Protein AF-Q2UE53-F1 (afdb_monomer)

Foldseek 3Di:
DDDDDDDDDDDDDPPDDPVNVVVVVVVVVVVVCCVVVVDDPDPPDPDDDPQPDDPPDPRPPDDDCVGDPCNPVVVVVVVVVDQAWDFDQDDPPRDGTQTDGNVSVVVVVVVVVVVVVVCVVVVVVVVVVVVVVVVVVVVVVQCPDPVNVVVVPPDPDPDDDDDD

pLDDT: mean 71.83, std 20.01, range [38.78, 98.0]

Secondary structure (DSSP, 8-state):
-----------------HHHHHHHHHHHHHHHHHHHTT----------------TT--TTS---GGG-S-HHHHHHHHHHHHHHSEEE--SSSS-SPEEEHHHHHHHHHHHHHHHHHHHHHHHHHHHHHHHHHHHHHHHHHHHTSTTTGGGS--------PPP-

Organism: Aspergillus oryzae (strain ATCC 42149 / RIB 40) (NCBI:txid510516)

Structure (mmCIF, N/CA/C/O backbone):
data_AF-Q2UE53-F1
#
_entry.id   AF-Q2UE53-F1
#
loop_
_atom_site.group_PDB
_atom_site.id
_atom_site.type_symbol
_atom_site.label_atom_id
_atom_site.label_alt_id
_atom_site.label_comp_id
_atom_site.label_asym_id
_atom_site.label_entity_id
_atom_site.label_seq_id
_atom_site.pdbx_PDB_ins_code
_atom_site.Cartn_x
_atom_site.Cartn_y
_atom_site.Cartn_z
_atom_site.occupancy
_atom_site.B_iso_or_equiv
_atom_site.auth_seq_id
_atom_site.auth_comp_id
_atom_site.auth_asym_id
_atom_site.auth_atom_id
_atom_site.pdbx_PDB_model_num
ATOM 1 N N . MET A 1 1 ? -31.296 -22.640 87.299 1.00 42.41 1 MET A N 1
ATOM 2 C CA . MET A 1 1 ? -30.793 -23.101 85.982 1.00 42.41 1 MET A CA 1
ATOM 3 C C . MET A 1 1 ? -31.949 -23.883 85.370 1.00 42.41 1 MET A C 1
ATOM 5 O O . MET A 1 1 ? -32.407 -24.795 86.030 1.00 42.41 1 MET A O 1
ATOM 9 N N . SER A 1 2 ? -32.607 -23.501 84.279 1.00 39.12 2 SER A N 1
ATOM 10 C CA . SER A 1 2 ? -32.111 -22.879 83.052 1.00 39.12 2 SER A CA 1
ATOM 11 C C . SER A 1 2 ? -33.209 -22.045 82.374 1.00 39.12 2 SER A C 1
ATOM 13 O O . SER A 1 2 ? -34.391 -22.359 82.465 1.00 39.12 2 SER A O 1
ATOM 15 N N . LEU A 1 3 ? -32.771 -20.971 81.718 1.00 44.78 3 LEU A N 1
ATOM 16 C CA . LEU A 1 3 ? -33.549 -20.004 80.944 1.00 44.78 3 LEU A CA 1
ATOM 17 C C . LEU A 1 3 ? -34.072 -20.623 79.638 1.00 44.78 3 LEU A C 1
ATOM 19 O O . LEU A 1 3 ? -33.296 -21.249 78.918 1.00 44.78 3 LEU A O 1
ATOM 23 N N . LEU A 1 4 ? -35.326 -20.350 79.270 1.00 41.00 4 LEU A N 1
ATOM 24 C CA . LEU A 1 4 ? -35.830 -20.545 77.907 1.00 41.00 4 LEU A CA 1
ATOM 25 C C . LEU A 1 4 ? -36.403 -19.218 77.390 1.00 41.00 4 LEU A C 1
ATOM 27 O O . LEU A 1 4 ? -37.359 -18.669 77.932 1.00 41.00 4 LEU A O 1
ATOM 31 N N . ARG A 1 5 ? -35.715 -18.678 76.377 1.00 47.59 5 ARG A N 1
ATOM 32 C CA . ARG A 1 5 ? -36.006 -17.433 75.651 1.00 47.59 5 ARG A CA 1
ATOM 33 C C . ARG A 1 5 ? -37.332 -17.519 74.884 1.00 47.59 5 ARG A C 1
ATOM 35 O O . ARG A 1 5 ? -37.597 -18.565 74.296 1.00 47.59 5 ARG A O 1
ATOM 42 N N . PRO A 1 6 ? -38.061 -16.405 74.711 1.00 44.59 6 PRO A N 1
ATOM 43 C CA . PRO A 1 6 ? -38.995 -16.269 73.605 1.00 44.59 6 PRO A CA 1
ATOM 44 C C . PRO A 1 6 ? -38.245 -15.847 72.329 1.00 44.59 6 PRO A C 1
ATOM 46 O O . PRO A 1 6 ? -37.503 -14.864 72.308 1.00 44.59 6 PRO A O 1
ATOM 49 N N . THR A 1 7 ? -38.429 -16.605 71.252 1.00 43.56 7 THR A N 1
ATOM 50 C CA . THR A 1 7 ? -38.076 -16.219 69.879 1.00 43.56 7 THR A CA 1
ATOM 51 C C . THR A 1 7 ? -39.113 -15.229 69.357 1.00 43.56 7 THR A C 1
ATOM 53 O O . THR A 1 7 ? -40.278 -15.584 69.201 1.00 43.56 7 THR A O 1
ATOM 56 N N . SER A 1 8 ? -38.691 -13.993 69.089 1.00 38.78 8 SER A N 1
ATOM 57 C CA . SER A 1 8 ? -39.509 -12.992 68.402 1.00 38.78 8 SER A CA 1
ATOM 58 C C . SER A 1 8 ? -39.240 -13.079 66.898 1.00 38.78 8 SER A C 1
ATOM 60 O O . SER A 1 8 ? -38.114 -12.853 66.455 1.00 38.78 8 SER A O 1
ATOM 62 N N . THR A 1 9 ? -40.253 -13.454 66.119 1.00 45.38 9 THR A N 1
ATOM 63 C CA . THR A 1 9 ? -40.199 -13.495 64.652 1.00 45.38 9 THR A CA 1
ATOM 64 C C . THR A 1 9 ? -40.630 -12.137 64.104 1.00 45.38 9 THR A C 1
ATOM 66 O O . THR A 1 9 ? -41.817 -11.821 64.060 1.00 45.38 9 THR A O 1
ATOM 69 N N . THR A 1 10 ? -39.669 -11.311 63.692 1.00 44.41 10 THR A N 1
ATOM 70 C CA . THR A 1 10 ? -39.935 -9.989 63.110 1.00 44.41 10 THR A CA 1
ATOM 71 C C . THR A 1 10 ? -40.250 -10.129 61.621 1.00 44.41 10 THR A C 1
ATOM 73 O O . THR A 1 10 ? -39.368 -10.406 60.812 1.00 44.41 10 THR A O 1
ATOM 76 N N . THR A 1 11 ? -41.513 -9.931 61.244 1.00 43.78 11 THR A N 1
ATOM 77 C CA . THR A 1 11 ? -41.926 -9.839 59.836 1.00 43.78 11 THR A CA 1
ATOM 78 C C . THR A 1 11 ? -41.735 -8.393 59.374 1.00 43.78 11 THR A C 1
ATOM 80 O O . THR A 1 11 ? -42.456 -7.504 59.820 1.00 43.78 11 THR A O 1
ATOM 83 N N . LEU A 1 12 ? -40.747 -8.131 58.511 1.00 39.50 12 LEU A N 1
ATOM 84 C CA . LEU A 1 12 ? -40.529 -6.810 57.911 1.00 39.50 12 LEU A CA 1
ATOM 85 C C . LEU A 1 12 ? -41.425 -6.645 56.680 1.00 39.50 12 LEU A C 1
ATOM 87 O O . LEU A 1 12 ? -41.067 -7.036 55.571 1.00 39.50 12 LEU A O 1
ATOM 91 N N . THR A 1 13 ? -42.598 -6.048 56.862 1.00 43.22 13 THR A N 1
ATOM 92 C CA . THR A 1 13 ? -43.409 -5.554 55.745 1.00 43.22 13 THR A CA 1
ATOM 93 C C . THR A 1 13 ? -42.830 -4.227 55.257 1.00 43.22 13 THR A C 1
ATOM 95 O O . THR A 1 13 ? -42.968 -3.203 55.927 1.00 43.22 13 THR A O 1
ATOM 98 N N . VAL A 1 14 ? -42.176 -4.237 54.093 1.00 57.50 14 VAL A N 1
ATOM 99 C CA . VAL A 1 14 ? -41.700 -3.025 53.410 1.00 57.50 14 VAL A CA 1
ATOM 100 C C . VAL A 1 14 ? -42.918 -2.240 52.912 1.00 57.50 14 VAL A C 1
ATOM 102 O O . VAL A 1 14 ? -43.535 -2.589 51.909 1.00 57.50 14 VAL A O 1
ATOM 105 N N . GLN A 1 15 ? -43.290 -1.186 53.637 1.00 50.53 15 GLN A N 1
ATOM 106 C CA . GLN A 1 15 ? -44.319 -0.232 53.221 1.00 50.53 15 GLN A CA 1
ATOM 107 C C . GLN A 1 15 ? -43.737 0.687 52.140 1.00 50.53 15 GLN A C 1
ATOM 109 O O . GLN A 1 15 ? -43.112 1.705 52.435 1.00 50.53 15 GLN A O 1
ATOM 114 N N . ILE A 1 16 ? -43.905 0.307 50.872 1.00 56.47 16 ILE A N 1
ATOM 115 C CA . ILE A 1 16 ? -43.534 1.152 49.733 1.00 56.47 16 ILE A CA 1
ATOM 116 C C . ILE A 1 16 ? -44.581 2.263 49.625 1.00 56.47 16 ILE A C 1
ATOM 118 O O . ILE A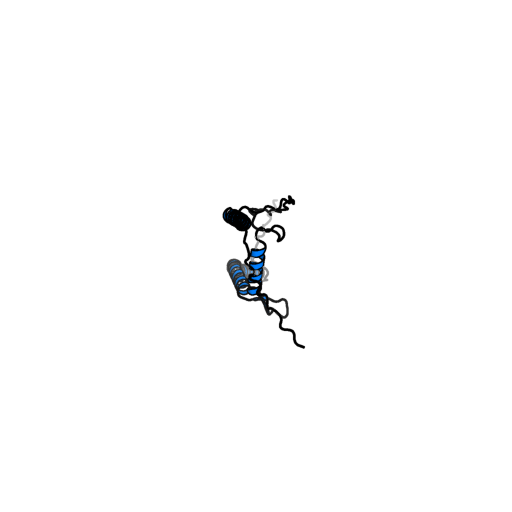 1 16 ? -45.748 2.012 49.320 1.00 56.47 16 ILE A O 1
ATOM 122 N N . SER A 1 17 ? -44.175 3.502 49.902 1.00 56.81 17 SER A N 1
ATOM 123 C CA . SER A 1 17 ? -45.069 4.652 49.809 1.00 56.81 17 SER A CA 1
ATOM 124 C C . SER A 1 17 ? -45.471 4.911 48.352 1.00 56.81 17 SER A C 1
ATOM 126 O O . SER A 1 17 ? -44.658 4.868 47.425 1.00 56.81 17 SER A O 1
ATOM 128 N N . LYS A 1 18 ? -46.749 5.237 48.140 1.00 54.25 18 LYS A N 1
ATOM 129 C CA . LYS A 1 18 ? -47.334 5.549 46.822 1.00 54.25 18 LYS A CA 1
ATOM 130 C C . LYS A 1 18 ? -46.615 6.710 46.107 1.00 54.25 18 LYS A C 1
ATOM 132 O O . LYS A 1 18 ? -46.618 6.779 44.882 1.00 54.25 18 LYS A O 1
ATOM 137 N N . THR A 1 19 ? -45.960 7.587 46.870 1.00 55.50 19 THR A N 1
ATOM 138 C CA . THR A 1 19 ? -45.167 8.724 46.377 1.00 55.50 19 THR A CA 1
ATOM 139 C C . THR A 1 19 ? -43.816 8.308 45.787 1.00 55.50 19 THR A C 1
ATOM 141 O O . THR A 1 19 ? -43.342 8.948 44.852 1.00 55.50 19 THR A O 1
ATOM 144 N N . SER A 1 20 ? -43.215 7.211 46.264 1.00 56.44 20 SER A N 1
ATOM 145 C CA . SER A 1 20 ? -41.959 6.675 45.720 1.00 56.44 20 SER A CA 1
ATOM 146 C C . SER A 1 20 ? -42.152 6.092 44.317 1.00 56.44 20 SER A C 1
ATOM 148 O O . SER A 1 20 ? -41.345 6.334 43.420 1.00 56.44 20 SER A O 1
ATOM 150 N N . LEU A 1 21 ? -43.264 5.388 44.094 1.00 56.91 21 LEU A N 1
ATOM 151 C CA . LEU A 1 21 ? -43.581 4.802 42.790 1.00 56.91 21 LEU A CA 1
ATOM 152 C C . LEU A 1 21 ? -43.866 5.876 41.733 1.00 56.91 21 LEU A C 1
ATOM 154 O O . LEU A 1 21 ? -43.410 5.744 40.600 1.00 56.91 21 LEU A O 1
ATOM 158 N N . PHE A 1 22 ? -44.548 6.961 42.110 1.00 59.59 22 PHE A N 1
ATOM 159 C CA . PHE A 1 22 ? -44.855 8.061 41.193 1.00 59.59 22 PHE A CA 1
ATOM 160 C C . PHE A 1 22 ? -43.588 8.794 40.729 1.00 59.59 22 PHE A C 1
ATOM 162 O O . PHE A 1 22 ? -43.418 9.036 39.538 1.00 59.59 22 PHE A O 1
ATOM 169 N N . ASN A 1 23 ? -42.658 9.066 41.651 1.00 61.69 23 ASN A N 1
ATOM 170 C CA . ASN A 1 23 ? -41.385 9.717 41.331 1.00 61.69 23 ASN A CA 1
ATOM 171 C C . ASN A 1 23 ? -40.491 8.844 40.441 1.00 61.69 23 ASN A C 1
ATOM 173 O O . ASN A 1 23 ? -39.886 9.346 39.495 1.00 61.69 23 ASN A O 1
ATOM 177 N N . ASN A 1 24 ? -40.449 7.533 40.696 1.00 61.78 24 ASN A N 1
ATOM 178 C CA . ASN A 1 24 ? -39.687 6.595 39.872 1.00 61.78 24 ASN A CA 1
ATOM 179 C C . ASN A 1 24 ? -40.284 6.444 38.467 1.00 61.78 24 ASN A C 1
ATOM 181 O O . ASN A 1 24 ? -39.540 6.374 37.491 1.00 61.78 24 ASN A O 1
ATOM 185 N N . MET A 1 25 ? -41.616 6.445 38.345 1.00 69.19 25 MET A N 1
ATOM 186 C CA . MET A 1 25 ? -42.273 6.383 37.041 1.00 69.19 25 MET A CA 1
ATOM 187 C C . MET A 1 25 ? -42.041 7.667 36.233 1.00 69.19 25 MET A C 1
ATOM 189 O O . MET A 1 25 ? -41.758 7.586 35.041 1.00 69.19 25 MET A O 1
ATOM 193 N N . LEU A 1 26 ? -42.080 8.836 36.886 1.00 70.50 26 LEU A N 1
ATOM 194 C CA . LEU A 1 26 ? -41.825 10.127 36.243 1.00 70.50 26 LEU A CA 1
ATOM 195 C C . LEU A 1 26 ? -40.378 10.226 35.732 1.00 70.50 26 LEU A C 1
ATOM 197 O O . LEU A 1 26 ? -40.146 10.633 34.593 1.00 70.50 26 LEU A O 1
ATOM 201 N N . LEU A 1 27 ? -39.414 9.771 36.541 1.00 68.69 27 LEU A N 1
ATOM 202 C CA . LEU A 1 27 ? -37.999 9.704 36.172 1.00 68.69 27 LEU A CA 1
ATOM 203 C C . LEU A 1 27 ? -37.772 8.773 34.970 1.00 68.69 27 LEU A C 1
ATOM 205 O O . LEU A 1 27 ? -37.054 9.130 34.037 1.00 68.69 27 LEU A O 1
ATOM 209 N N . LEU A 1 28 ? -38.419 7.604 34.966 1.00 69.38 28 LEU A N 1
ATOM 210 C CA . LEU A 1 28 ? -38.312 6.638 33.874 1.00 69.38 28 LEU A CA 1
ATOM 211 C C . LEU A 1 28 ? -38.913 7.194 32.578 1.00 69.38 28 LEU A C 1
ATOM 213 O O . LEU A 1 28 ? -38.293 7.087 31.523 1.00 69.38 28 LEU A O 1
ATOM 217 N N . THR A 1 29 ? -40.075 7.852 32.647 1.00 71.88 29 THR A N 1
ATOM 218 C CA . THR A 1 29 ? -40.673 8.498 31.470 1.00 71.88 29 THR A CA 1
ATOM 219 C C . THR A 1 29 ? -39.815 9.642 30.942 1.00 71.88 29 THR A C 1
ATOM 221 O O . THR A 1 29 ? -39.674 9.780 29.728 1.00 71.88 29 THR A O 1
ATOM 224 N N . PHE A 1 30 ? -39.176 10.419 31.821 1.00 66.94 30 PHE A N 1
ATOM 225 C CA . PHE A 1 30 ? -38.264 11.486 31.416 1.00 66.94 30 PHE A CA 1
ATOM 226 C C . PHE A 1 30 ? -37.031 10.917 30.700 1.00 66.94 30 PHE A C 1
ATOM 228 O O . PHE A 1 30 ? -36.707 11.358 29.601 1.00 66.94 30 PHE A O 1
ATOM 235 N N . LEU A 1 31 ? -36.411 9.868 31.251 1.00 67.81 31 LEU A N 1
ATOM 236 C CA . LEU A 1 31 ? -35.259 9.191 30.643 1.00 67.81 31 LEU A CA 1
ATOM 237 C C . LEU A 1 31 ? -35.593 8.562 29.281 1.00 67.81 31 LEU A C 1
ATOM 239 O O . LEU A 1 31 ? -34.825 8.721 28.334 1.00 67.81 31 LEU A O 1
ATOM 243 N N . VAL A 1 32 ? -36.753 7.907 29.153 1.00 69.44 32 VAL A N 1
ATOM 244 C CA . VAL A 1 32 ? -37.222 7.336 27.876 1.00 69.44 32 VAL A CA 1
ATOM 245 C C . VAL A 1 32 ? -37.499 8.436 26.848 1.00 69.44 32 VAL A C 1
ATOM 247 O O . VAL A 1 32 ? -37.145 8.284 25.681 1.00 69.44 32 VAL A O 1
ATOM 250 N N . THR A 1 33 ? -38.061 9.571 27.271 1.00 66.06 33 THR A N 1
ATOM 251 C CA . THR A 1 33 ? -38.331 10.708 26.377 1.00 66.06 33 THR A CA 1
ATOM 252 C C . THR A 1 33 ? -37.035 11.381 25.918 1.00 66.06 33 THR A C 1
ATOM 254 O O . THR A 1 33 ? -36.902 11.693 24.739 1.00 66.06 33 THR A O 1
ATOM 257 N N . CYS A 1 34 ? -36.041 11.541 26.799 1.00 58.62 34 CYS A N 1
ATOM 258 C CA . CYS A 1 34 ? -34.720 12.055 26.427 1.00 58.62 34 CYS A CA 1
ATOM 259 C C . CYS A 1 34 ? -33.994 11.133 25.436 1.00 58.62 34 CYS A C 1
ATOM 261 O O . CYS A 1 34 ? -33.354 11.624 24.509 1.00 58.62 34 CYS A O 1
ATOM 263 N N . TYR A 1 35 ? -34.127 9.813 25.598 1.00 62.25 35 TYR A N 1
ATOM 264 C CA . TYR A 1 35 ? -33.530 8.834 24.688 1.00 62.25 35 TYR A CA 1
ATOM 265 C C . TYR A 1 35 ? -34.236 8.809 23.321 1.00 62.25 35 TYR A C 1
ATOM 267 O O . TYR A 1 35 ? -33.576 8.780 22.286 1.00 62.25 35 TYR A O 1
ATOM 275 N N . ALA A 1 36 ? -35.572 8.888 23.299 1.00 57.91 36 ALA A N 1
ATOM 276 C CA . ALA A 1 36 ? -36.366 8.882 22.067 1.00 57.91 36 ALA A CA 1
ATOM 277 C C . ALA A 1 36 ? -36.288 10.201 21.279 1.00 57.91 36 ALA A C 1
ATOM 279 O O . ALA A 1 36 ? -36.364 10.187 20.053 1.00 57.91 36 ALA A O 1
ATOM 280 N N . ALA A 1 37 ? -36.118 11.338 21.961 1.00 58.09 37 ALA A N 1
ATOM 281 C CA . ALA A 1 37 ? -36.002 12.648 21.320 1.00 58.09 37 ALA A CA 1
ATOM 282 C C . ALA A 1 37 ? -34.597 12.934 20.760 1.00 58.09 37 ALA A C 1
ATOM 284 O O . ALA A 1 37 ? -34.407 13.969 20.124 1.00 58.09 37 ALA A O 1
ATOM 285 N N . GLY A 1 38 ? -33.612 12.059 21.010 1.00 53.66 38 GLY A N 1
ATOM 286 C CA . GLY A 1 38 ? -32.246 12.209 20.502 1.00 53.66 38 GLY A CA 1
ATOM 287 C C . GLY A 1 38 ? -31.588 13.538 20.880 1.00 53.66 38 GLY A C 1
ATOM 288 O O . GLY A 1 38 ? -30.684 13.975 20.178 1.00 53.66 38 GLY A O 1
ATOM 289 N N . LEU A 1 39 ? -32.056 14.206 21.943 1.00 49.78 39 LEU A N 1
ATOM 290 C CA . LEU A 1 39 ? -31.555 15.518 22.337 1.00 49.78 39 LEU A CA 1
ATOM 291 C C . LEU A 1 39 ? -30.169 15.336 22.961 1.00 49.78 39 LEU A C 1
ATOM 293 O O . LEU A 1 39 ? -30.069 14.787 24.064 1.00 49.78 39 LEU A O 1
ATOM 297 N N . PRO A 1 40 ? -29.090 15.773 22.290 1.00 50.31 40 PRO A N 1
ATOM 298 C CA . PRO A 1 40 ? -27.769 15.678 22.871 1.00 50.31 40 PRO A CA 1
ATOM 299 C C . PRO A 1 40 ? -27.717 16.624 24.071 1.00 50.31 40 PRO A C 1
ATOM 301 O O . PRO A 1 40 ? -28.023 17.815 23.974 1.00 50.31 40 PRO A O 1
ATOM 304 N N . VAL A 1 41 ? -27.323 16.089 25.225 1.00 50.78 41 VAL A N 1
ATOM 305 C CA . VAL A 1 41 ? -26.865 16.906 26.347 1.00 50.78 41 VAL A CA 1
ATOM 306 C C . VAL A 1 41 ? -25.611 17.618 25.851 1.00 50.78 41 VAL A C 1
ATOM 308 O O . VAL A 1 41 ? -24.539 17.027 25.803 1.00 50.78 41 VAL A O 1
ATOM 311 N N . PHE A 1 42 ? -25.760 18.859 25.392 1.00 47.69 42 PHE A N 1
ATOM 312 C CA . PHE A 1 42 ? -24.642 19.694 24.975 1.00 47.69 42 PHE A CA 1
ATOM 313 C C . PHE A 1 42 ? -23.857 20.118 26.224 1.00 47.69 42 PHE A C 1
ATOM 315 O O . PHE A 1 42 ? -24.382 20.903 27.020 1.00 47.69 42 PHE A O 1
ATOM 322 N N . PRO A 1 43 ? -22.602 19.681 26.429 1.00 54.28 43 PRO A N 1
ATOM 323 C CA . PRO A 1 43 ? -21.724 20.428 27.306 1.00 54.28 43 PRO A CA 1
ATOM 324 C C . PRO A 1 43 ? -21.432 21.763 26.609 1.00 54.28 43 PRO A C 1
ATOM 326 O O . PRO A 1 43 ? -20.764 21.815 25.578 1.00 54.28 43 PRO A O 1
ATOM 329 N N . ASN A 1 44 ? -21.970 22.851 27.163 1.00 49.94 44 ASN A N 1
ATOM 330 C CA . ASN A 1 44 ? -21.602 24.220 26.808 1.00 49.94 44 ASN A CA 1
ATOM 331 C C . ASN A 1 44 ? -20.126 24.450 27.165 1.00 49.94 44 ASN A C 1
ATOM 333 O O . ASN A 1 44 ? -19.797 24.974 28.225 1.00 49.94 44 ASN A O 1
ATOM 337 N N . GLN A 1 45 ? -19.223 24.053 26.279 1.00 48.19 45 GLN A N 1
ATOM 338 C CA . GLN A 1 45 ? -17.862 24.562 26.247 1.00 48.19 45 GLN A CA 1
ATOM 339 C C . GLN A 1 45 ? -17.601 25.061 24.833 1.00 48.19 45 GLN A C 1
ATOM 341 O O . GLN A 1 45 ? -17.299 24.300 23.917 1.00 48.19 45 GLN A O 1
ATOM 346 N N . ALA A 1 46 ? -17.766 26.371 24.660 1.00 50.12 46 ALA A N 1
ATOM 347 C CA . ALA A 1 46 ? -17.299 27.088 23.488 1.00 50.12 46 ALA A CA 1
ATOM 348 C C . ALA A 1 46 ? -15.764 27.036 23.469 1.00 50.12 46 ALA A C 1
ATOM 350 O O . ALA A 1 46 ? -15.089 27.918 23.993 1.00 50.12 46 ALA A O 1
ATOM 351 N N . VAL A 1 47 ? -15.211 25.968 22.899 1.00 48.50 47 VAL A N 1
ATOM 352 C CA . VAL A 1 47 ? -13.790 25.863 22.574 1.00 48.50 47 VAL A CA 1
ATOM 353 C C . VAL A 1 47 ? -13.676 26.013 21.064 1.00 48.50 47 VAL A C 1
ATOM 355 O O . VAL A 1 47 ? -14.251 25.237 20.303 1.00 48.50 47 VAL A O 1
ATOM 358 N N . LEU A 1 48 ? -12.985 27.076 20.653 1.00 47.81 48 LEU A N 1
ATOM 359 C CA . LEU A 1 48 ? -12.638 27.422 19.274 1.00 47.81 48 LEU A CA 1
ATOM 360 C C . LEU A 1 48 ? -12.339 26.167 18.439 1.00 47.81 48 LEU A C 1
ATOM 362 O O . LEU A 1 48 ? -11.383 25.458 18.732 1.00 47.81 48 LEU A O 1
ATOM 366 N N . ARG A 1 49 ? -13.143 25.911 17.397 1.00 45.34 49 ARG A N 1
ATOM 367 C CA . ARG A 1 49 ? -12.901 24.856 16.399 1.00 45.34 49 ARG A CA 1
ATOM 368 C C . ARG A 1 49 ? -11.671 25.226 15.560 1.00 45.34 49 ARG A C 1
ATOM 370 O O . ARG A 1 49 ? -11.789 26.126 14.727 1.00 45.34 49 ARG A O 1
ATOM 377 N N . PRO A 1 50 ? -10.531 24.523 15.654 1.00 49.84 50 PRO A N 1
ATOM 378 C CA . PRO A 1 50 ? -9.488 24.635 14.654 1.00 49.84 50 PRO A CA 1
ATOM 379 C C . PRO A 1 50 ? -9.808 23.598 13.571 1.00 49.84 50 PRO A C 1
ATOM 381 O O . PRO A 1 50 ? -9.250 22.504 13.560 1.00 49.84 50 PRO A O 1
ATOM 384 N N . SER A 1 51 ? -10.764 23.891 12.682 1.00 55.06 51 SER A N 1
ATOM 385 C CA . SER A 1 51 ? -10.905 23.104 11.452 1.00 55.06 51 SER A CA 1
ATOM 386 C C . SER A 1 51 ? -9.969 23.700 10.406 1.00 55.06 51 SER A C 1
ATOM 388 O O . SER A 1 51 ? -10.323 24.661 9.723 1.00 55.06 51 SER A O 1
ATOM 390 N N . LEU A 1 52 ? -8.754 23.165 10.300 1.00 48.28 52 LEU A N 1
ATOM 391 C CA . LEU A 1 52 ? -7.870 23.491 9.187 1.00 48.28 52 LEU A CA 1
ATOM 392 C C . LEU A 1 52 ? -8.364 22.703 7.964 1.00 48.28 52 LEU A C 1
ATOM 394 O O . LEU A 1 52 ? -7.975 21.558 7.751 1.00 48.28 52 LEU A O 1
ATOM 398 N N . ALA A 1 53 ? -9.300 23.279 7.209 1.00 50.25 53 ALA A N 1
ATOM 399 C CA . ALA A 1 53 ? -9.742 22.691 5.952 1.00 50.25 53 ALA A CA 1
ATOM 400 C C . ALA A 1 53 ? -8.597 22.802 4.933 1.00 50.25 53 ALA A C 1
ATOM 402 O O . ALA A 1 53 ? -8.192 23.905 4.563 1.00 50.25 53 ALA A O 1
ATOM 403 N N . LEU A 1 54 ? -8.051 21.663 4.502 1.00 52.19 54 LEU A N 1
ATOM 404 C CA . LEU A 1 54 ? -7.153 21.609 3.349 1.00 52.19 54 LEU A CA 1
ATOM 405 C C . LEU A 1 54 ? -7.957 21.906 2.065 1.00 52.19 54 LEU A C 1
ATOM 407 O O . LEU A 1 54 ? -9.145 21.567 2.004 1.00 52.19 54 LEU A O 1
ATOM 411 N N . PRO A 1 55 ? -7.356 22.528 1.031 1.00 42.91 55 PRO A N 1
ATOM 412 C CA . PRO A 1 55 ? -8.085 22.896 -0.180 1.00 42.91 55 PRO A CA 1
ATOM 413 C C . PRO A 1 55 ? -8.638 21.644 -0.877 1.00 42.91 55 PRO A C 1
ATOM 415 O O . PRO A 1 55 ? -7.872 20.776 -1.289 1.00 42.91 55 PRO A O 1
ATOM 418 N N . GLY A 1 56 ? -9.966 21.558 -1.004 1.00 55.28 56 GLY A N 1
ATOM 419 C CA . GLY A 1 56 ? -10.671 20.455 -1.673 1.00 55.28 56 GLY A CA 1
ATOM 420 C C . GLY A 1 56 ? -11.398 19.474 -0.747 1.00 55.28 56 GLY A C 1
ATOM 421 O O . GLY A 1 56 ? -12.043 18.553 -1.247 1.00 55.28 56 GLY A O 1
ATOM 422 N N . ASP A 1 57 ? -11.333 19.657 0.573 1.00 52.72 57 ASP A N 1
ATOM 423 C CA . ASP A 1 57 ? -12.056 18.812 1.524 1.00 52.72 57 ASP A CA 1
ATOM 424 C C . ASP A 1 57 ? -13.345 19.501 1.989 1.00 52.72 57 ASP A C 1
ATOM 426 O O . ASP A 1 57 ? -13.315 20.549 2.639 1.00 52.72 57 ASP A O 1
ATOM 430 N N . ASN A 1 58 ? -14.497 18.913 1.657 1.00 54.75 58 ASN A N 1
ATOM 431 C CA . ASN A 1 58 ? -15.7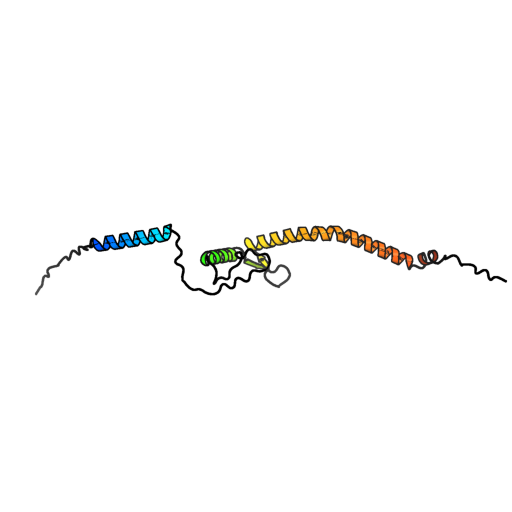53 19.251 2.320 1.00 54.75 58 ASN A CA 1
ATOM 432 C C . ASN A 1 58 ? -15.521 18.980 3.812 1.00 54.75 58 ASN A C 1
ATOM 434 O O . ASN A 1 58 ? -15.287 17.836 4.189 1.00 54.75 58 ASN A O 1
ATOM 438 N N . SER A 1 59 ? -15.526 20.037 4.622 1.00 56.00 59 SER A N 1
ATOM 439 C CA . SER A 1 59 ? -14.857 20.226 5.925 1.00 56.00 59 SER A CA 1
ATOM 440 C C . SER A 1 59 ? -15.247 19.296 7.096 1.00 56.00 59 SER A C 1
ATOM 442 O O . SER A 1 59 ? -15.129 19.664 8.268 1.00 56.00 59 SER A O 1
ATOM 444 N N . HIS A 1 60 ? -15.706 18.078 6.815 1.00 56.66 60 HIS A N 1
ATOM 445 C CA . HIS A 1 60 ? -16.156 17.071 7.774 1.00 56.66 60 HIS A CA 1
ATOM 446 C C . HIS A 1 60 ? -15.421 15.726 7.662 1.00 56.66 60 HIS A C 1
ATOM 448 O O . HIS A 1 60 ? -15.755 14.811 8.407 1.00 56.66 60 HIS A O 1
ATOM 454 N N . ARG A 1 61 ? -14.439 15.563 6.762 1.00 69.31 61 ARG A N 1
ATOM 455 C CA . ARG A 1 61 ? -13.831 14.243 6.515 1.00 69.31 61 ARG A CA 1
ATOM 456 C C . ARG A 1 61 ? -12.835 13.795 7.589 1.00 69.31 61 ARG A C 1
ATOM 458 O O . ARG A 1 61 ? -12.719 12.598 7.831 1.00 69.31 61 ARG A O 1
ATOM 465 N N . TYR A 1 62 ? -12.144 14.722 8.251 1.00 78.94 62 TYR A N 1
ATOM 466 C CA . TYR A 1 62 ? -11.127 14.387 9.251 1.00 78.94 62 TYR A CA 1
ATOM 467 C C . TYR A 1 62 ? -11.283 15.225 10.519 1.00 78.94 62 TYR A C 1
ATOM 469 O O . TYR A 1 62 ? -11.403 16.448 10.473 1.00 78.94 62 TYR A O 1
ATOM 477 N N . SER A 1 63 ? -11.249 14.557 11.671 1.00 84.56 63 SER A N 1
ATOM 478 C CA . SER A 1 63 ? 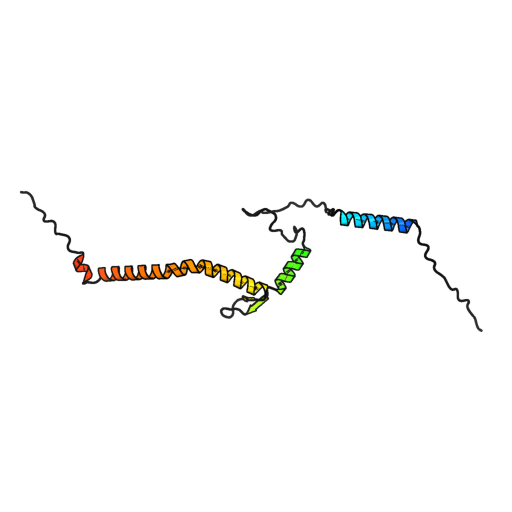-11.306 15.176 12.996 1.00 84.56 63 SER A CA 1
ATOM 479 C C . SER A 1 63 ? -10.229 14.575 13.892 1.00 84.56 63 SER A C 1
ATOM 481 O O . SER A 1 63 ? -9.949 13.377 13.826 1.00 84.56 63 SER A O 1
ATOM 483 N N . LEU A 1 64 ? -9.624 15.387 14.758 1.00 87.81 64 LEU A N 1
ATOM 484 C CA . LEU A 1 64 ? -8.757 14.852 15.809 1.00 87.81 64 LEU A CA 1
ATOM 485 C C . LEU A 1 64 ? -9.594 14.065 16.833 1.00 87.81 64 LEU A C 1
ATOM 487 O O . LEU A 1 64 ? -10.774 14.373 17.001 1.00 87.81 64 LEU A O 1
ATOM 491 N N . PRO A 1 65 ? -9.003 13.106 17.572 1.00 90.94 65 PRO A N 1
ATOM 492 C CA . PRO A 1 65 ? -9.698 12.367 18.633 1.00 90.94 65 PRO A CA 1
ATOM 493 C C . PRO A 1 65 ? -10.428 13.247 19.649 1.00 90.94 65 PRO A C 1
ATOM 495 O O . PRO A 1 65 ? -11.522 12.900 20.070 1.00 90.94 65 PRO A O 1
ATOM 498 N N . MET A 1 66 ? -9.869 14.410 19.994 1.00 89.12 66 MET A N 1
ATOM 499 C CA . MET A 1 66 ? -10.497 15.341 20.942 1.00 89.12 66 MET A CA 1
ATOM 500 C C . MET A 1 66 ? -11.729 16.076 20.388 1.00 89.12 66 MET A C 1
ATOM 502 O O . MET A 1 66 ? -12.500 16.630 21.161 1.00 89.12 66 MET A O 1
ATOM 506 N N . PHE A 1 67 ? -11.895 16.113 19.063 1.00 85.88 67 PHE A N 1
ATOM 507 C CA . PHE A 1 67 ? -12.987 16.811 18.373 1.00 85.88 67 PHE A CA 1
ATOM 508 C C . PHE A 1 67 ? -13.938 15.838 17.669 1.00 85.88 67 PHE A C 1
ATOM 510 O O . PHE A 1 67 ? -14.730 16.246 16.818 1.00 85.88 67 PHE A O 1
ATOM 517 N N . ASP A 1 68 ? -13.815 14.549 17.975 1.00 85.44 68 ASP A N 1
ATOM 518 C CA . ASP A 1 68 ? -14.645 13.508 17.399 1.00 85.44 68 ASP A CA 1
ATOM 519 C C . ASP A 1 68 ? -16.010 13.460 18.080 1.00 85.44 68 ASP A C 1
ATOM 521 O O . ASP A 1 68 ? -16.101 13.491 19.307 1.00 85.44 68 ASP A O 1
ATOM 525 N N . LEU A 1 69 ? -17.065 13.354 17.278 1.00 88.19 69 LEU A N 1
ATOM 526 C CA . LEU A 1 69 ? -18.423 13.166 17.780 1.00 88.19 69 LEU A CA 1
ATOM 527 C C . LEU A 1 69 ? -18.676 11.698 18.159 1.00 88.19 69 LEU A C 1
ATOM 529 O O . LEU A 1 69 ? -19.553 11.433 18.978 1.00 88.19 69 LEU A O 1
ATOM 533 N N . GLN A 1 70 ? -17.901 10.756 17.602 1.00 89.25 70 GLN A N 1
ATOM 534 C CA . GLN A 1 70 ? -18.063 9.309 17.791 1.00 89.25 70 GLN A CA 1
ATOM 535 C C . GLN A 1 70 ? -16.738 8.624 18.196 1.00 89.25 70 GLN A C 1
ATOM 537 O O . GLN A 1 70 ? -16.257 7.710 17.522 1.00 89.25 70 GLN A O 1
ATOM 542 N N . PRO A 1 71 ? -16.130 9.011 19.336 1.00 90.50 71 PRO A N 1
ATOM 543 C CA . PRO A 1 71 ? -14.805 8.524 19.728 1.00 90.50 71 PRO A CA 1
ATOM 544 C C . PRO A 1 71 ? -14.751 7.007 19.968 1.00 90.50 71 PRO A C 1
ATOM 546 O O . PRO A 1 71 ? -13.711 6.386 19.748 1.00 90.50 71 PRO A O 1
ATOM 549 N N . TRP A 1 72 ? -15.853 6.398 20.414 1.00 93.25 72 TRP A N 1
ATOM 550 C CA . TRP A 1 72 ? -15.915 4.956 20.673 1.00 93.25 72 TRP A CA 1
ATOM 551 C C . TRP A 1 72 ? -15.925 4.129 19.386 1.00 93.25 72 TRP A C 1
ATOM 553 O O . TRP A 1 72 ? -15.198 3.142 19.302 1.00 93.25 72 TRP A O 1
ATOM 563 N N . GLU A 1 73 ? -16.653 4.577 18.363 1.00 92.81 73 GLU A N 1
ATOM 564 C CA . GLU A 1 73 ? -16.685 3.919 17.052 1.00 92.81 73 GLU A CA 1
ATOM 565 C C . GLU A 1 73 ? -15.302 3.957 16.397 1.00 92.81 73 GLU A C 1
ATOM 567 O O . GLU A 1 73 ? -14.783 2.923 15.978 1.00 92.81 73 GLU A O 1
ATOM 572 N N . ARG A 1 74 ? -14.626 5.115 16.446 1.00 93.38 74 ARG A N 1
ATOM 573 C CA . ARG A 1 74 ? -13.231 5.248 16.003 1.00 93.38 74 ARG A CA 1
ATOM 574 C C . ARG A 1 74 ? -12.304 4.243 16.693 1.00 93.38 74 ARG A C 1
ATOM 576 O O . ARG A 1 74 ? -11.438 3.652 16.047 1.00 93.38 74 ARG A O 1
ATOM 583 N N . VAL A 1 75 ? -12.432 4.056 18.008 1.00 96.19 75 VAL A N 1
ATOM 584 C CA . VAL A 1 75 ? -11.597 3.095 18.755 1.00 96.19 75 VAL A CA 1
ATOM 585 C C . VAL A 1 75 ? -11.866 1.660 18.303 1.00 96.19 75 VAL A C 1
ATOM 587 O O . VAL A 1 75 ? -10.916 0.881 18.167 1.00 96.19 75 VAL A O 1
ATOM 590 N N . ASP A 1 76 ? -13.124 1.306 18.056 1.00 97.62 76 ASP A N 1
ATOM 591 C CA . ASP A 1 76 ? -13.499 -0.027 17.590 1.00 97.62 76 ASP A CA 1
ATOM 592 C C . ASP A 1 76 ? -12.984 -0.304 16.172 1.00 97.62 76 ASP A C 1
ATOM 594 O O . ASP A 1 76 ? -12.415 -1.373 15.927 1.00 97.62 76 ASP A O 1
ATOM 598 N N . GLU A 1 77 ? -13.055 0.681 15.277 1.00 95.06 77 GLU A N 1
ATOM 599 C CA . GLU A 1 77 ? -12.460 0.608 13.939 1.00 95.06 77 GLU A CA 1
ATOM 600 C C . GLU A 1 77 ? -10.939 0.442 13.997 1.00 95.06 77 GLU A C 1
ATOM 602 O O . GLU A 1 77 ? -10.382 -0.439 13.339 1.00 95.06 77 GLU A O 1
ATOM 607 N N . ILE A 1 78 ? -10.247 1.221 14.838 1.00 96.88 78 ILE A N 1
ATOM 608 C CA . ILE A 1 78 ? -8.798 1.078 15.047 1.00 96.88 78 ILE A CA 1
ATOM 609 C C . ILE A 1 78 ? -8.471 -0.320 15.583 1.00 96.88 78 ILE A C 1
ATOM 611 O O . ILE A 1 78 ? -7.485 -0.937 15.167 1.00 96.88 78 ILE A O 1
ATOM 615 N N . ARG A 1 79 ? -9.282 -0.848 16.508 1.00 98.00 79 ARG A N 1
ATOM 616 C CA . ARG A 1 79 ? -9.088 -2.195 17.055 1.00 98.00 79 ARG A CA 1
ATOM 617 C C . ARG A 1 79 ? -9.267 -3.259 15.974 1.00 98.00 79 ARG A C 1
ATOM 619 O O . ARG A 1 79 ? -8.488 -4.212 15.946 1.00 98.00 79 ARG A O 1
ATOM 626 N N . LEU A 1 80 ? -10.252 -3.108 15.093 1.00 97.38 80 LEU A N 1
ATOM 627 C CA . LEU A 1 80 ? -10.457 -4.003 13.957 1.00 97.38 80 LEU A CA 1
ATOM 628 C C . LEU A 1 80 ? -9.289 -3.917 12.964 1.00 97.38 80 LEU A C 1
ATOM 630 O O . LEU A 1 80 ? -8.736 -4.948 12.583 1.00 97.38 80 LEU A O 1
ATOM 634 N N . ALA A 1 81 ? -8.848 -2.705 12.620 1.00 96.25 81 ALA A N 1
ATOM 635 C CA . ALA A 1 81 ? -7.718 -2.477 11.724 1.00 96.25 81 ALA A CA 1
ATOM 636 C C . ALA A 1 81 ? -6.428 -3.118 12.255 1.00 96.25 81 ALA A C 1
ATOM 638 O O . ALA A 1 81 ? -5.734 -3.795 11.506 1.00 96.25 81 ALA A O 1
ATOM 639 N N . ARG A 1 82 ? -6.145 -3.007 13.560 1.00 97.88 82 ARG A N 1
ATOM 640 C CA . ARG A 1 82 ? -4.985 -3.661 14.200 1.00 97.88 82 ARG A CA 1
ATOM 641 C C . ARG A 1 82 ? -5.028 -5.189 14.150 1.00 97.88 82 ARG A C 1
ATOM 643 O O . ARG A 1 82 ? -3.978 -5.817 14.169 1.00 97.88 82 ARG A O 1
ATOM 650 N N . LYS A 1 83 ? -6.219 -5.794 14.113 1.00 97.50 83 LYS A N 1
ATOM 651 C CA . LYS A 1 83 ? -6.3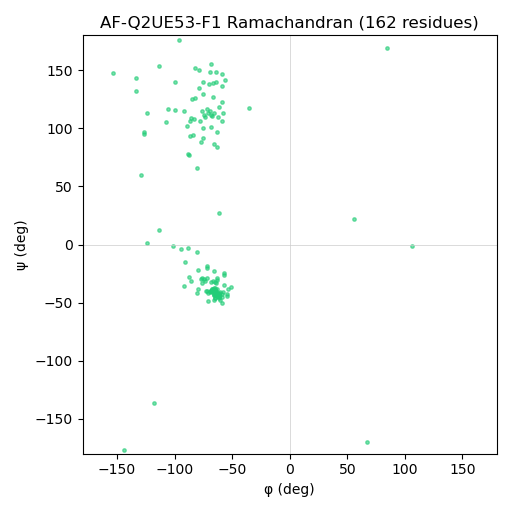65 -7.248 13.927 1.00 97.50 83 LYS A CA 1
ATOM 652 C C . LYS A 1 83 ? -6.128 -7.661 12.473 1.00 97.50 83 LYS A C 1
ATOM 654 O O . LYS A 1 83 ? -5.654 -8.764 12.231 1.00 97.50 83 LYS A O 1
ATOM 659 N N . GLY A 1 84 ? -6.486 -6.799 11.521 1.00 96.31 84 GLY A N 1
ATOM 660 C CA . GLY A 1 84 ? -6.353 -7.069 10.089 1.00 96.31 84 GLY A CA 1
ATOM 661 C C . GLY A 1 84 ? -4.998 -6.685 9.488 1.00 96.31 84 GLY A C 1
ATOM 662 O O . GLY A 1 84 ? -4.601 -7.286 8.495 1.00 96.31 84 GLY A O 1
ATOM 663 N N . TYR A 1 85 ? -4.311 -5.688 10.048 1.00 97.50 85 TYR A N 1
ATOM 664 C CA . TYR A 1 85 ? -3.027 -5.174 9.574 1.00 97.50 85 TYR A CA 1
ATOM 665 C C . TYR A 1 85 ? -1.919 -5.602 10.530 1.00 97.50 85 TYR A C 1
ATOM 667 O O . TYR A 1 85 ? -1.786 -5.076 11.637 1.00 97.50 85 TYR A O 1
ATOM 675 N N . LEU A 1 86 ? -1.129 -6.573 10.091 1.00 98.00 86 LEU A N 1
ATOM 676 C CA . LEU A 1 86 ? -0.088 -7.213 10.878 1.00 98.00 86 LEU A CA 1
ATOM 677 C C . LEU A 1 86 ? 1.295 -6.888 10.310 1.00 98.00 86 LEU A C 1
ATOM 679 O O . LEU A 1 86 ? 1.460 -6.630 9.117 1.00 98.00 86 LEU A O 1
ATOM 683 N N . TYR A 1 87 ? 2.301 -6.932 11.178 1.00 97.56 87 TYR A N 1
ATOM 684 C CA . TYR A 1 87 ? 3.703 -6.795 10.793 1.00 97.56 87 TYR A CA 1
ATOM 685 C C . TYR A 1 87 ? 4.254 -8.167 10.391 1.00 97.56 87 TYR A C 1
ATOM 687 O O . TYR A 1 87 ? 4.453 -9.032 11.243 1.00 97.56 87 TYR A O 1
ATOM 695 N N . GLY A 1 88 ? 4.457 -8.376 9.092 1.00 95.75 88 GLY A N 1
ATOM 696 C CA . GLY A 1 88 ? 5.006 -9.599 8.512 1.00 95.75 88 GLY A CA 1
ATOM 697 C C . GLY A 1 88 ? 6.508 -9.516 8.261 1.00 95.75 88 GLY A C 1
ATOM 698 O O . GLY A 1 88 ? 7.138 -8.477 8.459 1.00 95.75 88 GLY A O 1
ATOM 699 N N . SER A 1 89 ? 7.097 -10.620 7.805 1.00 96.25 89 SER A N 1
ATOM 700 C CA . SER A 1 89 ? 8.531 -10.700 7.507 1.00 96.25 89 SER A CA 1
ATOM 701 C C . SER A 1 89 ? 8.973 -9.680 6.444 1.00 96.25 89 SER A C 1
ATOM 703 O O . SER A 1 89 ? 8.203 -9.368 5.533 1.00 96.25 89 SER A O 1
ATOM 705 N N . PRO A 1 90 ? 10.209 -9.157 6.527 1.00 96.25 90 PRO A N 1
ATOM 706 C CA . PRO A 1 90 ? 10.750 -8.266 5.505 1.00 96.25 90 PRO A CA 1
ATOM 707 C C . PRO A 1 90 ? 10.889 -8.999 4.159 1.00 96.25 90 PRO A C 1
ATOM 709 O O . PRO A 1 90 ? 11.301 -10.158 4.119 1.00 96.25 90 PRO A O 1
ATOM 712 N N . LEU A 1 91 ? 10.555 -8.326 3.050 1.00 93.00 91 LEU A N 1
ATOM 713 C CA . LEU A 1 91 ? 10.596 -8.932 1.707 1.00 93.00 91 LEU A CA 1
ATOM 714 C C . LEU A 1 91 ? 11.971 -8.863 1.034 1.00 93.00 91 LEU A C 1
ATOM 716 O O . LEU A 1 91 ? 12.304 -9.725 0.226 1.00 93.00 91 LEU A O 1
ATOM 720 N N . LEU A 1 92 ? 12.751 -7.820 1.319 1.00 93.31 92 LEU A N 1
ATOM 721 C CA . LEU A 1 92 ? 14.021 -7.543 0.647 1.00 93.31 92 LEU A CA 1
ATOM 722 C C . LEU A 1 92 ? 15.120 -7.370 1.696 1.00 93.31 92 LEU A C 1
ATOM 724 O O . LEU A 1 92 ? 15.310 -6.287 2.255 1.00 93.31 92 LEU A O 1
ATOM 728 N N . GLY A 1 93 ? 15.829 -8.466 1.966 1.00 92.25 93 GLY A N 1
ATOM 729 C CA . GLY A 1 93 ? 16.858 -8.527 3.003 1.00 92.25 93 GLY A CA 1
ATOM 730 C C . GLY A 1 93 ? 16.297 -8.390 4.424 1.00 92.25 93 GLY A C 1
ATOM 731 O O . GLY A 1 93 ? 15.089 -8.437 4.643 1.00 92.25 93 GLY A O 1
ATOM 732 N N . ASN A 1 94 ? 17.185 -8.221 5.406 1.00 93.00 94 ASN A N 1
ATOM 733 C CA . ASN A 1 94 ? 16.802 -8.019 6.806 1.00 93.00 94 ASN A CA 1
ATOM 734 C C . ASN A 1 94 ? 16.577 -6.526 7.090 1.00 93.00 94 ASN A C 1
ATOM 736 O O . ASN A 1 94 ? 17.457 -5.842 7.613 1.00 93.00 94 ASN A O 1
ATOM 740 N N . THR A 1 95 ? 15.432 -6.013 6.646 1.00 92.81 95 THR A N 1
ATOM 741 C CA . THR A 1 95 ? 15.067 -4.592 6.736 1.00 92.81 95 THR A CA 1
ATOM 742 C C . THR A 1 95 ? 13.812 -4.406 7.598 1.00 92.81 95 THR A C 1
ATOM 744 O O . THR A 1 95 ? 13.709 -4.996 8.673 1.00 92.81 95 THR A O 1
ATOM 747 N N . SER A 1 96 ? 12.865 -3.564 7.182 1.00 94.44 96 SER A N 1
ATOM 748 C CA . SER A 1 96 ? 11.622 -3.322 7.911 1.00 94.44 96 SER A CA 1
ATOM 749 C C . SER A 1 96 ? 10.574 -4.391 7.617 1.00 94.44 96 SER A C 1
ATOM 751 O O . SER A 1 96 ? 10.512 -4.930 6.512 1.00 94.44 96 SER A O 1
ATOM 753 N N . PHE A 1 97 ? 9.688 -4.628 8.583 1.00 96.88 97 PHE A N 1
ATOM 754 C CA . PHE A 1 97 ? 8.533 -5.504 8.405 1.00 96.88 97 PHE A CA 1
ATOM 755 C C . PHE A 1 97 ? 7.663 -5.068 7.226 1.00 96.88 97 PHE A C 1
ATOM 757 O O . PHE A 1 97 ? 7.444 -3.874 7.006 1.00 96.88 97 PHE A O 1
ATOM 764 N N . PHE A 1 98 ? 7.144 -6.050 6.496 1.00 97.06 98 PHE A N 1
ATOM 765 C CA . PHE A 1 98 ? 6.216 -5.819 5.398 1.00 97.06 98 PHE A CA 1
ATOM 766 C C . PHE A 1 98 ? 4.776 -6.066 5.873 1.00 97.06 98 PHE A C 1
ATOM 768 O O . PHE A 1 98 ? 4.561 -6.992 6.659 1.00 97.06 98 PHE A O 1
ATOM 775 N N . PRO A 1 99 ? 3.784 -5.255 5.463 1.00 97.06 99 PRO A N 1
ATOM 776 C CA . PRO A 1 99 ? 2.398 -5.462 5.872 1.00 97.06 99 PRO A CA 1
ATOM 777 C C . PRO A 1 99 ? 1.874 -6.839 5.465 1.00 97.06 99 PRO A C 1
ATOM 779 O O . PRO A 1 99 ? 2.080 -7.281 4.338 1.00 97.06 99 PRO A O 1
ATOM 782 N N . THR A 1 100 ? 1.162 -7.489 6.383 1.00 96.38 100 THR A N 1
ATOM 783 C CA . THR A 1 100 ? 0.452 -8.752 6.145 1.00 96.38 100 THR A CA 1
ATOM 784 C C . THR A 1 100 ? -0.872 -8.800 6.918 1.00 96.38 100 THR A C 1
ATOM 786 O O . THR A 1 100 ? -1.256 -7.824 7.569 1.00 96.38 100 THR A O 1
ATOM 789 N N . GLY A 1 101 ? -1.591 -9.920 6.855 1.00 96.44 101 GLY A N 1
ATOM 790 C CA . GLY A 1 101 ? -2.938 -10.072 7.401 1.00 96.44 101 GLY A CA 1
ATOM 791 C C . GLY A 1 101 ? -4.003 -9.574 6.426 1.00 96.44 101 GLY A C 1
ATOM 792 O O . GLY A 1 101 ? -3.698 -8.923 5.432 1.00 96.44 101 GLY A O 1
ATOM 793 N N . ALA A 1 102 ? -5.276 -9.855 6.712 1.00 97.06 102 ALA A N 1
ATOM 794 C CA . ALA A 1 102 ? -6.369 -9.617 5.765 1.00 97.06 102 ALA A CA 1
ATOM 795 C C . ALA A 1 102 ? -6.436 -8.174 5.222 1.00 97.06 102 ALA A C 1
ATOM 797 O O . ALA A 1 102 ? -6.709 -7.974 4.040 1.00 97.06 102 ALA A O 1
ATOM 798 N N . LEU A 1 103 ? -6.168 -7.167 6.062 1.00 96.94 103 LEU A N 1
ATOM 799 C CA . LEU A 1 103 ? -6.130 -5.766 5.635 1.00 96.94 103 LEU A CA 1
ATOM 800 C C . LEU A 1 103 ? -4.791 -5.413 4.972 1.00 96.94 103 LEU A C 1
ATOM 802 O O . LEU A 1 103 ? -4.790 -4.728 3.952 1.00 96.94 103 LEU A O 1
ATOM 806 N N . GLY A 1 104 ? -3.666 -5.887 5.519 1.00 96.75 104 GLY A N 1
ATOM 807 C CA . GLY A 1 104 ? -2.338 -5.640 4.948 1.00 96.75 104 GLY A CA 1
ATOM 808 C C . GLY A 1 104 ? -2.201 -6.196 3.529 1.00 96.75 104 GLY A C 1
ATOM 809 O O . GLY A 1 104 ? -1.820 -5.468 2.613 1.00 96.75 104 GLY A O 1
ATOM 810 N N . ASP A 1 105 ? -2.614 -7.446 3.320 1.00 97.06 105 ASP A N 1
ATOM 811 C CA . ASP A 1 105 ? -2.572 -8.127 2.025 1.00 97.06 105 ASP A CA 1
ATOM 812 C C . ASP A 1 105 ? -3.488 -7.434 1.001 1.00 97.06 105 ASP A C 1
ATOM 814 O O . ASP A 1 105 ? -3.109 -7.243 -0.157 1.00 97.06 105 ASP A O 1
ATOM 818 N N . ALA A 1 106 ? -4.674 -6.983 1.429 1.00 96.75 106 ALA A N 1
ATOM 819 C CA . ALA A 1 106 ? -5.591 -6.229 0.576 1.00 96.75 106 ALA A CA 1
ATOM 820 C C . ALA A 1 106 ? -5.009 -4.867 0.152 1.00 96.75 106 ALA A C 1
ATOM 822 O O . ALA A 1 106 ? -5.159 -4.468 -1.005 1.00 96.75 106 ALA A O 1
ATOM 823 N N . MET A 1 107 ? -4.314 -4.161 1.052 1.00 96.38 107 MET A N 1
ATOM 824 C CA . MET A 1 107 ? -3.634 -2.900 0.727 1.00 96.38 107 MET A CA 1
ATOM 825 C C . MET A 1 107 ? -2.497 -3.118 -0.276 1.00 96.38 107 MET A C 1
ATOM 827 O O . MET A 1 107 ? -2.408 -2.389 -1.263 1.00 96.38 107 MET A O 1
ATOM 831 N N . VAL A 1 108 ? -1.686 -4.162 -0.087 1.00 96.31 108 VAL A N 1
ATOM 832 C CA . VAL A 1 108 ? -0.609 -4.522 -1.024 1.00 96.31 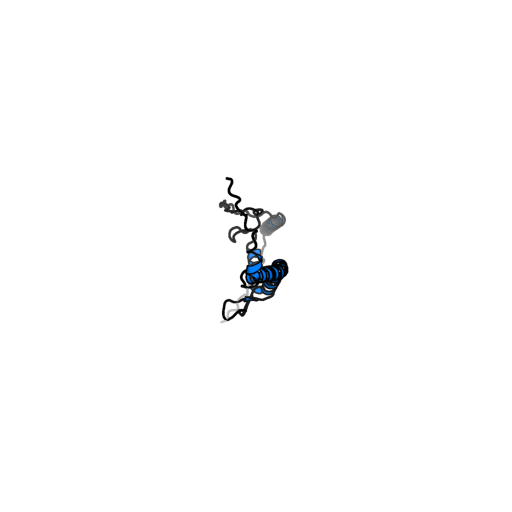108 VAL A CA 1
ATOM 833 C C . VAL A 1 108 ? -1.175 -4.876 -2.399 1.00 96.31 108 VAL A C 1
ATOM 835 O O . VAL A 1 108 ? -0.658 -4.421 -3.420 1.00 96.31 108 VAL A O 1
ATOM 838 N N . ALA A 1 109 ? -2.259 -5.653 -2.451 1.00 96.38 109 ALA A N 1
ATOM 839 C CA . ALA A 1 109 ? -2.934 -5.996 -3.700 1.00 96.38 109 ALA A CA 1
ATOM 840 C C . ALA A 1 109 ? -3.496 -4.758 -4.417 1.00 96.38 109 ALA A C 1
ATOM 842 O O . ALA A 1 109 ? -3.329 -4.625 -5.632 1.00 96.38 109 ALA A O 1
ATOM 843 N N . ARG A 1 110 ? -4.112 -3.828 -3.674 1.00 95.69 110 ARG A N 1
ATOM 844 C 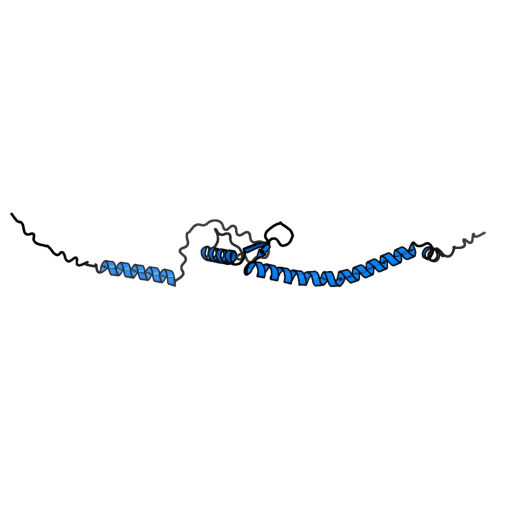CA . ARG A 1 110 ? -4.595 -2.545 -4.206 1.00 95.69 110 ARG A CA 1
ATOM 845 C C . ARG A 1 110 ? -3.455 -1.736 -4.823 1.00 95.69 110 ARG A C 1
ATOM 847 O O . ARG A 1 110 ? -3.580 -1.285 -5.962 1.00 95.69 110 ARG A O 1
ATOM 854 N N . ASP A 1 111 ? -2.356 -1.572 -4.095 1.00 95.56 111 ASP A N 1
ATOM 855 C CA . ASP A 1 111 ? -1.224 -0.753 -4.534 1.00 95.56 111 ASP A CA 1
ATOM 856 C C . ASP A 1 111 ? -0.529 -1.388 -5.744 1.00 95.56 111 ASP A C 1
ATOM 858 O O . ASP A 1 111 ? -0.222 -0.705 -6.720 1.00 95.56 111 ASP A O 1
ATOM 862 N N . ARG A 1 112 ? -0.395 -2.719 -5.754 1.00 94.38 112 ARG A N 1
ATOM 863 C CA . ARG A 1 112 ? 0.106 -3.473 -6.909 1.00 94.38 112 ARG A CA 1
ATOM 864 C C . ARG A 1 112 ? -0.779 -3.301 -8.143 1.00 94.38 112 ARG A C 1
ATOM 866 O O . ARG A 1 112 ? -0.263 -3.150 -9.249 1.00 94.38 112 ARG A O 1
ATOM 873 N N . ALA A 1 113 ? -2.101 -3.329 -7.981 1.00 93.81 113 ALA A N 1
ATOM 874 C CA . ALA A 1 113 ? -3.029 -3.138 -9.091 1.00 93.81 113 ALA A CA 1
ATOM 875 C C . ALA A 1 113 ? -2.934 -1.723 -9.683 1.00 93.81 113 ALA A C 1
ATOM 877 O O . ALA A 1 113 ? -2.994 -1.572 -10.903 1.00 93.81 113 ALA A O 1
ATOM 878 N N . GLN A 1 114 ? -2.759 -0.699 -8.842 1.00 92.94 114 GLN A N 1
ATOM 879 C CA . GLN A 1 114 ? -2.514 0.667 -9.308 1.00 92.94 114 GLN A CA 1
ATOM 880 C C . GLN A 1 114 ? -1.170 0.769 -10.036 1.00 92.94 114 GLN A C 1
ATOM 882 O O . GLN A 1 114 ? -1.127 1.241 -11.167 1.00 92.94 114 GLN A O 1
ATOM 887 N N . TRP A 1 115 ? -0.105 0.223 -9.445 1.00 93.00 115 TRP A N 1
ATOM 888 C CA . TRP A 1 115 ? 1.225 0.203 -10.049 1.00 93.00 115 TRP A CA 1
ATOM 889 C C . TRP A 1 115 ? 1.229 -0.420 -11.450 1.00 93.00 115 TRP A C 1
ATOM 891 O O . TRP A 1 115 ? 1.839 0.120 -12.369 1.00 93.00 115 TRP A O 1
ATOM 901 N N . PHE A 1 116 ? 0.518 -1.534 -11.656 1.00 89.94 116 PHE A N 1
ATOM 902 C CA . PHE A 1 116 ? 0.437 -2.157 -12.980 1.00 89.94 116 PHE A CA 1
ATOM 903 C C . PHE A 1 116 ? -0.255 -1.288 -14.029 1.00 89.94 116 PHE A C 1
ATOM 905 O O . PHE A 1 116 ? 0.135 -1.344 -15.196 1.00 89.94 116 PHE A O 1
ATOM 912 N N . ARG A 1 117 ? -1.251 -0.483 -13.638 1.00 87.19 117 ARG A N 1
ATOM 913 C CA . ARG A 1 117 ? -1.863 0.484 -14.559 1.00 87.19 117 ARG A CA 1
ATOM 914 C C . ARG A 1 117 ? -0.847 1.533 -14.996 1.00 87.19 117 ARG A C 1
ATOM 916 O O . ARG A 1 117 ? -0.751 1.820 -16.185 1.00 87.19 117 ARG A O 1
ATOM 923 N N . ASP A 1 118 ? -0.062 2.036 -14.053 1.00 86.19 118 ASP A N 1
ATOM 924 C CA . ASP A 1 118 ? 0.888 3.119 -14.308 1.00 86.19 118 ASP A CA 1
ATOM 925 C C . ASP A 1 118 ? 2.103 2.630 -15.121 1.00 86.19 118 ASP A C 1
ATOM 927 O O . ASP A 1 118 ? 2.548 3.288 -16.062 1.00 86.19 118 ASP A O 1
ATOM 931 N N . VAL A 1 119 ? 2.606 1.425 -14.831 1.00 88.06 119 VAL A N 1
ATOM 932 C CA . VAL A 1 119 ? 3.761 0.846 -15.536 1.00 88.06 119 VAL A CA 1
ATOM 933 C C . VAL A 1 119 ? 3.434 0.407 -16.961 1.00 88.06 119 VAL A C 1
ATOM 935 O O . VAL A 1 119 ? 4.321 0.460 -17.811 1.00 88.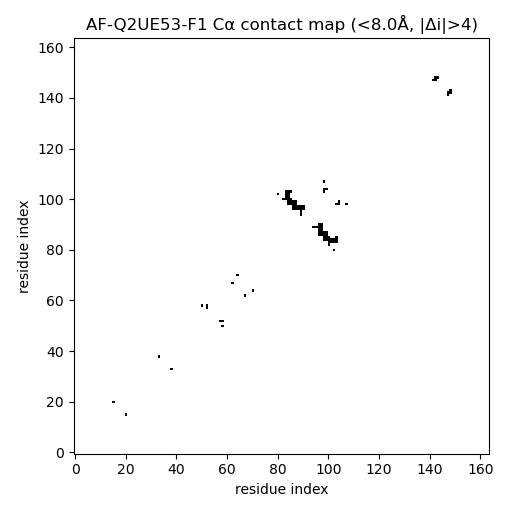06 119 VAL A O 1
ATOM 938 N N . GLY A 1 120 ? 2.190 0.020 -17.262 1.00 81.44 120 GLY A N 1
ATOM 939 C CA . GLY A 1 120 ? 1.801 -0.401 -18.615 1.00 81.44 120 GLY A CA 1
ATOM 940 C C . GLY A 1 120 ? 2.065 0.663 -19.690 1.00 81.44 120 GLY A C 1
ATOM 941 O O . GLY A 1 120 ? 2.470 0.340 -20.810 1.00 81.44 120 GLY A O 1
ATOM 942 N N . TYR A 1 121 ? 1.910 1.943 -19.343 1.00 77.19 121 TYR A N 1
ATOM 943 C CA . TYR A 1 121 ? 2.265 3.048 -20.236 1.00 77.19 121 TYR A CA 1
ATOM 944 C C . TYR A 1 121 ? 3.781 3.165 -20.447 1.00 77.19 121 TYR A C 1
ATOM 946 O O . TYR A 1 121 ? 4.249 3.414 -21.553 1.00 77.19 121 TYR A O 1
ATOM 954 N N . VAL A 1 122 ? 4.573 2.972 -19.393 1.00 82.06 122 VAL A N 1
ATOM 955 C CA . VAL A 1 122 ? 6.032 3.113 -19.471 1.00 82.06 122 VAL A CA 1
ATOM 956 C C . VAL A 1 122 ? 6.639 1.970 -20.280 1.00 82.06 122 VAL A C 1
ATOM 958 O O . VAL A 1 122 ? 7.423 2.202 -21.197 1.00 82.06 122 VAL A O 1
ATOM 961 N N . THR A 1 123 ? 6.259 0.727 -19.990 1.00 80.75 123 THR A N 1
ATOM 962 C CA . THR A 1 123 ? 6.861 -0.447 -20.639 1.00 80.75 123 THR A CA 1
ATOM 963 C C . THR A 1 123 ? 6.538 -0.542 -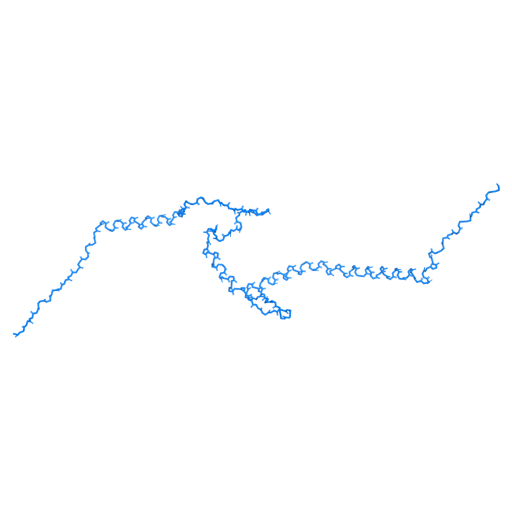22.123 1.00 80.75 123 THR A C 1
ATOM 965 O O . THR A 1 123 ? 7.377 -1.013 -22.885 1.00 80.75 123 THR A O 1
ATOM 968 N N . SER A 1 124 ? 5.366 -0.072 -22.555 1.00 80.31 124 SER A N 1
ATOM 969 C CA . SER A 1 124 ? 5.000 -0.059 -23.977 1.00 80.31 124 SER A CA 1
ATOM 970 C C . SER A 1 124 ? 5.835 0.924 -24.804 1.00 80.31 124 SER A C 1
ATOM 972 O O . SER A 1 124 ? 6.144 0.634 -25.957 1.00 80.31 124 SER A O 1
ATOM 974 N N . ASN A 1 125 ? 6.256 2.044 -24.214 1.00 81.88 125 ASN A N 1
ATOM 975 C CA . ASN A 1 125 ? 6.996 3.086 -24.925 1.00 81.88 125 ASN A CA 1
ATOM 976 C C . ASN A 1 125 ? 8.518 2.911 -24.845 1.00 81.88 125 ASN A C 1
ATOM 978 O O . ASN A 1 125 ? 9.214 3.152 -25.830 1.00 81.88 125 ASN A O 1
ATOM 982 N N . VAL A 1 126 ? 9.044 2.428 -23.712 1.00 89.12 126 VAL A N 1
ATOM 983 C CA . VAL A 1 126 ? 10.497 2.331 -23.480 1.00 89.12 126 VAL A CA 1
ATOM 984 C C . VAL A 1 126 ? 11.204 1.482 -24.538 1.00 89.12 126 VAL A C 1
ATOM 986 O O . VAL A 1 126 ? 12.275 1.863 -25.001 1.00 89.12 126 VAL A O 1
ATOM 989 N N . TYR A 1 127 ? 10.624 0.359 -24.970 1.00 84.38 127 TYR A N 1
ATOM 990 C CA . TYR A 1 127 ? 11.255 -0.470 -26.005 1.00 84.38 127 TYR A CA 1
ATOM 991 C C . TYR A 1 127 ? 11.324 0.239 -27.359 1.00 84.38 127 TYR A C 1
ATOM 993 O O . TYR A 1 127 ? 12.347 0.175 -28.035 1.00 84.38 127 TYR A O 1
ATOM 1001 N N . HIS A 1 128 ? 10.271 0.972 -27.722 1.00 86.44 128 HIS A N 1
ATOM 1002 C CA . HIS A 1 128 ? 10.258 1.731 -28.965 1.00 86.44 128 HIS A CA 1
ATOM 1003 C C . HIS A 1 128 ? 11.298 2.859 -28.954 1.00 86.44 128 HIS A C 1
ATOM 1005 O O . HIS A 1 128 ? 12.032 3.047 -29.924 1.00 86.44 128 HIS A O 1
ATOM 1011 N N . GLU A 1 129 ? 11.404 3.584 -27.841 1.00 87.50 129 GLU A N 1
ATOM 1012 C CA . GLU A 1 129 ? 12.401 4.643 -27.669 1.00 87.50 129 GLU A CA 1
ATOM 1013 C C . GLU A 1 129 ? 13.835 4.093 -27.661 1.00 87.50 129 GLU A C 1
ATOM 1015 O O . GLU A 1 129 ? 14.733 4.700 -28.250 1.00 87.50 129 GLU A O 1
ATOM 1020 N N . LEU A 1 130 ? 14.056 2.918 -27.061 1.00 89.44 130 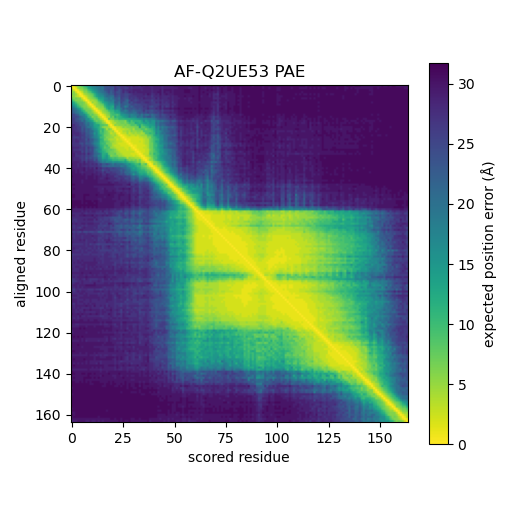LEU A N 1
ATOM 1021 C CA . LEU A 1 130 ? 15.350 2.232 -27.092 1.00 89.44 130 LEU A CA 1
ATOM 1022 C C . LEU A 1 130 ? 15.769 1.864 -28.519 1.00 89.44 130 LEU A C 1
ATOM 1024 O O . LEU A 1 130 ? 16.921 2.102 -28.889 1.00 89.44 130 LEU A O 1
ATOM 1028 N N . ASP A 1 131 ? 14.850 1.349 -29.336 1.00 88.06 131 ASP A N 1
ATOM 1029 C CA . ASP A 1 131 ? 15.131 1.012 -30.735 1.00 88.06 131 ASP A CA 1
ATOM 1030 C C . ASP A 1 131 ? 15.479 2.260 -31.559 1.00 88.06 131 ASP A C 1
ATOM 1032 O O . ASP A 1 131 ? 16.442 2.263 -32.334 1.00 88.06 131 ASP A O 1
ATOM 1036 N N . GLN A 1 132 ? 14.748 3.359 -31.353 1.00 89.38 132 GLN A N 1
ATOM 1037 C CA . GLN A 1 132 ? 15.049 4.639 -31.997 1.00 89.38 132 GLN A CA 1
ATOM 1038 C C . GLN A 1 132 ? 16.422 5.184 -31.576 1.00 89.38 132 GLN A C 1
ATOM 1040 O O . GLN A 1 132 ? 17.199 5.638 -32.424 1.00 89.38 132 GLN A O 1
ATOM 1045 N N . ALA A 1 133 ? 16.752 5.108 -30.285 1.00 88.06 133 ALA A N 1
ATOM 1046 C CA . ALA A 1 133 ? 18.044 5.536 -29.764 1.00 88.06 133 ALA A CA 1
ATOM 1047 C C . ALA A 1 133 ? 19.192 4.682 -30.329 1.00 88.06 133 ALA A C 1
ATOM 1049 O O . ALA A 1 133 ? 20.212 5.223 -30.769 1.00 88.06 133 ALA A O 1
ATOM 1050 N N . ALA A 1 134 ? 19.016 3.360 -30.395 1.00 89.06 134 ALA A N 1
ATOM 1051 C CA . ALA A 1 134 ? 19.985 2.448 -30.992 1.00 89.06 134 ALA A CA 1
ATOM 1052 C C . ALA A 1 134 ? 20.211 2.759 -32.482 1.00 89.06 134 ALA A C 1
ATOM 1054 O O . ALA A 1 134 ? 21.358 2.853 -32.933 1.00 89.06 134 ALA A O 1
ATOM 1055 N N . ALA A 1 135 ? 19.138 3.004 -33.240 1.00 87.69 135 ALA A N 1
ATOM 1056 C CA . ALA A 1 135 ? 19.221 3.380 -34.649 1.00 87.69 135 ALA A CA 1
ATOM 1057 C C . ALA A 1 135 ? 19.950 4.722 -34.855 1.00 87.69 135 ALA A C 1
ATOM 1059 O O . ALA A 1 135 ? 20.794 4.847 -35.751 1.00 87.69 135 ALA A O 1
ATOM 1060 N N . ALA A 1 136 ? 19.684 5.717 -34.004 1.00 86.75 136 ALA A N 1
ATOM 1061 C CA . ALA A 1 136 ? 20.380 7.000 -34.031 1.00 86.75 136 ALA A CA 1
ATOM 1062 C C . ALA A 1 136 ? 21.883 6.841 -33.746 1.00 86.75 136 ALA A C 1
ATOM 1064 O O . ALA A 1 136 ? 22.713 7.381 -34.485 1.00 86.75 136 ALA A O 1
ATOM 1065 N N . LEU A 1 137 ? 22.250 6.040 -32.740 1.00 86.38 137 LEU A N 1
ATOM 1066 C CA . LEU A 1 137 ? 23.647 5.734 -32.424 1.00 86.38 137 LEU A CA 1
ATOM 1067 C C . LEU A 1 137 ? 24.354 5.020 -33.579 1.00 86.38 137 LEU A C 1
ATOM 1069 O O . LEU A 1 137 ? 25.487 5.373 -33.916 1.00 86.38 137 LEU A O 1
ATOM 1073 N N . MET A 1 138 ? 23.695 4.064 -34.239 1.00 83.25 138 MET A N 1
ATOM 1074 C CA . MET A 1 138 ? 24.251 3.417 -35.429 1.00 83.25 138 MET A CA 1
ATOM 1075 C C . MET A 1 138 ? 24.479 4.420 -36.562 1.00 83.25 138 MET A C 1
ATOM 1077 O O . MET A 1 138 ? 25.548 4.414 -37.170 1.00 83.25 138 MET A O 1
ATOM 1081 N N . LYS A 1 139 ? 23.525 5.319 -36.827 1.00 76.88 139 LYS A N 1
ATOM 1082 C CA . LYS A 1 139 ? 23.649 6.347 -37.873 1.00 76.88 139 LYS A CA 1
ATOM 1083 C C . LYS A 1 139 ? 24.816 7.306 -37.615 1.00 76.88 139 LYS A C 1
ATOM 1085 O O . LYS A 1 139 ? 25.601 7.566 -38.528 1.00 76.88 139 LYS A O 1
ATOM 1090 N N . VAL A 1 140 ? 24.967 7.784 -36.378 1.00 77.44 140 VAL A N 1
ATOM 1091 C CA . VAL A 1 140 ? 26.093 8.645 -35.969 1.00 77.44 140 VAL A CA 1
ATOM 1092 C C . VAL A 1 140 ? 27.421 7.893 -36.078 1.00 77.44 140 VAL A C 1
ATOM 1094 O O . VAL A 1 140 ? 28.396 8.422 -36.615 1.00 77.44 140 VAL A O 1
ATOM 1097 N N . ARG A 1 141 ? 27.462 6.630 -35.635 1.00 69.94 141 ARG A N 1
ATOM 1098 C CA . ARG A 1 141 ? 28.646 5.773 -35.768 1.00 69.94 141 ARG A CA 1
ATOM 1099 C C . ARG A 1 141 ? 29.055 5.609 -37.233 1.00 69.94 141 ARG A C 1
ATOM 1101 O O . ARG A 1 141 ? 30.232 5.767 -37.541 1.00 69.94 141 ARG A O 1
ATOM 1108 N N . TRP A 1 142 ? 28.103 5.361 -38.135 1.00 61.56 142 TRP A N 1
ATOM 1109 C CA . TRP A 1 142 ? 28.353 5.249 -39.576 1.00 61.56 142 TRP A CA 1
ATOM 1110 C C . TRP A 1 142 ? 28.891 6.546 -40.193 1.00 61.56 142 TRP A C 1
ATOM 1112 O O . TRP A 1 142 ? 29.858 6.494 -40.954 1.00 61.56 142 TRP A O 1
ATOM 1122 N N . GLN A 1 143 ? 28.342 7.709 -39.832 1.00 60.66 143 GLN A N 1
ATOM 1123 C CA . GLN A 1 143 ? 28.802 9.016 -40.331 1.00 60.66 143 GLN A CA 1
ATOM 1124 C C . GLN A 1 143 ? 30.232 9.368 -39.892 1.00 60.66 143 GLN A C 1
ATOM 1126 O O . GLN A 1 143 ? 30.972 9.995 -40.649 1.00 60.66 143 GLN A O 1
ATOM 1131 N N . ASN A 1 144 ? 30.641 8.917 -38.705 1.00 64.25 144 ASN A N 1
ATOM 1132 C CA . ASN A 1 144 ? 31.974 9.171 -38.154 1.00 64.25 144 ASN A CA 1
ATOM 1133 C C . ASN A 1 144 ? 33.028 8.127 -38.571 1.00 64.25 144 ASN A C 1
ATOM 1135 O O . ASN A 1 144 ? 34.202 8.278 -38.232 1.00 64.25 144 ASN A O 1
ATOM 1139 N N . THR A 1 145 ? 32.649 7.085 -39.324 1.00 60.25 145 THR A N 1
ATOM 1140 C CA . THR A 1 145 ? 33.611 6.115 -39.874 1.00 60.25 145 THR A CA 1
ATOM 1141 C C . THR A 1 145 ? 34.338 6.651 -41.122 1.00 60.25 145 THR A C 1
ATOM 1143 O O . THR A 1 145 ? 33.753 7.418 -41.896 1.00 60.25 145 THR A O 1
ATOM 1146 N N . PRO A 1 146 ? 35.593 6.224 -41.390 1.00 58.06 146 PRO A N 1
ATOM 1147 C CA . PRO A 1 146 ? 36.377 6.686 -42.545 1.00 58.06 146 PRO A CA 1
ATOM 1148 C C . PRO A 1 146 ? 35.699 6.454 -43.905 1.00 58.06 146 PRO A C 1
ATOM 1150 O O . PRO A 1 146 ? 35.958 7.191 -44.855 1.00 58.06 146 PRO A O 1
ATOM 1153 N N . CYS A 1 147 ? 34.823 5.449 -44.000 1.00 58.03 147 CYS A N 1
ATOM 1154 C CA . CYS A 1 147 ? 34.083 5.114 -45.216 1.00 58.03 147 CYS A CA 1
ATOM 1155 C C . CYS A 1 147 ? 32.863 6.028 -45.438 1.00 58.03 147 CYS A C 1
ATOM 1157 O O . CYS A 1 147 ? 32.614 6.433 -46.570 1.00 58.03 147 CYS A O 1
ATOM 1159 N N . GLY A 1 148 ? 32.134 6.408 -44.379 1.00 55.47 148 GLY A N 1
ATOM 1160 C CA . GLY A 1 148 ? 30.968 7.302 -44.467 1.00 55.47 148 GLY A CA 1
ATOM 1161 C C . GLY A 1 148 ? 31.331 8.782 -44.657 1.00 55.47 148 GLY A C 1
ATOM 1162 O O . GLY A 1 148 ? 30.608 9.526 -45.321 1.00 55.47 148 GLY A O 1
ATOM 1163 N N . ARG A 1 149 ? 32.496 9.204 -44.148 1.00 53.12 149 ARG A N 1
ATOM 1164 C CA . ARG A 1 149 ? 32.979 10.597 -44.212 1.00 53.12 149 ARG A CA 1
ATOM 1165 C C . ARG A 1 149 ? 33.282 11.093 -45.633 1.00 53.12 149 ARG A C 1
ATOM 1167 O O . ARG A 1 149 ? 33.254 12.298 -45.874 1.00 53.12 149 ARG A O 1
ATOM 1174 N N . LYS A 1 150 ? 33.542 10.180 -46.579 1.00 53.81 150 LYS A N 1
ATOM 1175 C CA . LYS A 1 150 ? 33.875 10.508 -47.978 1.00 53.81 150 LYS A CA 1
ATOM 1176 C C . LYS A 1 150 ? 32.685 11.040 -48.788 1.00 53.81 150 LYS A C 1
ATOM 1178 O O . LYS A 1 150 ? 32.900 11.735 -49.773 1.00 53.81 150 LYS A O 1
ATOM 1183 N N . ASN A 1 151 ? 31.447 10.786 -48.353 1.00 52.31 151 ASN A N 1
ATOM 1184 C CA . ASN A 1 151 ? 30.250 11.225 -49.081 1.00 52.31 151 ASN A CA 1
ATOM 1185 C C . ASN A 1 151 ? 29.732 12.610 -48.653 1.00 52.31 151 ASN A C 1
ATOM 1187 O O . ASN A 1 151 ? 28.953 13.207 -49.388 1.00 52.31 151 ASN A O 1
ATOM 1191 N N . SER A 1 152 ? 30.160 13.160 -47.507 1.00 52.25 152 SER A N 1
ATOM 1192 C CA . SER A 1 152 ? 29.704 14.488 -47.047 1.00 52.25 152 SER A CA 1
ATOM 1193 C C . SER A 1 152 ? 30.632 15.644 -47.447 1.00 52.25 152 SER A C 1
ATOM 1195 O O . SER A 1 152 ? 30.329 16.798 -47.148 1.00 52.25 152 SER A O 1
ATOM 1197 N N . THR A 1 153 ? 31.776 15.354 -48.077 1.00 53.81 153 THR A N 1
ATOM 1198 C CA . THR A 1 153 ? 32.809 16.346 -48.437 1.00 53.81 153 THR A CA 1
ATOM 1199 C C . THR A 1 153 ? 32.797 16.763 -49.909 1.00 53.81 153 THR A C 1
ATOM 1201 O O . THR A 1 153 ? 33.526 17.680 -50.275 1.00 53.81 153 THR A O 1
ATOM 1204 N N . ASN A 1 154 ? 31.907 16.205 -50.736 1.00 52.12 154 ASN A N 1
ATOM 1205 C CA . ASN A 1 154 ? 31.640 16.722 -52.080 1.00 52.12 154 ASN A CA 1
ATOM 1206 C C . ASN A 1 154 ? 30.690 17.932 -52.014 1.00 52.12 154 ASN A C 1
ATOM 1208 O O . ASN A 1 154 ? 29.559 17.889 -52.492 1.00 52.12 154 ASN A O 1
ATOM 1212 N N . ARG A 1 155 ? 31.146 19.040 -51.413 1.00 49.88 155 ARG A N 1
ATOM 1213 C CA . ARG A 1 155 ? 30.612 20.362 -51.777 1.00 49.88 155 ARG A CA 1
ATOM 1214 C C . ARG A 1 155 ? 31.223 20.731 -53.130 1.00 49.88 155 ARG A C 1
ATOM 1216 O O . ARG A 1 155 ? 32.448 20.671 -53.239 1.00 49.88 155 ARG A O 1
ATOM 1223 N N . PRO A 1 156 ? 30.435 21.137 -54.141 1.00 45.25 156 PRO A N 1
ATOM 1224 C CA . PRO A 1 156 ? 31.004 21.624 -55.388 1.00 45.25 156 PRO A CA 1
ATOM 1225 C C . PRO A 1 156 ? 31.893 22.833 -55.080 1.00 45.25 156 PRO A C 1
ATOM 1227 O O . PRO A 1 156 ? 31.457 23.806 -54.454 1.00 45.25 156 PRO A O 1
ATOM 1230 N N . ARG A 1 157 ? 33.166 22.732 -55.470 1.00 48.81 157 ARG A N 1
ATOM 1231 C CA . ARG A 1 157 ? 34.138 23.824 -55.435 1.00 48.81 157 ARG A CA 1
ATOM 1232 C C . ARG A 1 157 ? 33.561 24.947 -56.300 1.00 48.81 157 ARG A C 1
ATOM 1234 O O . ARG A 1 157 ? 33.506 24.806 -57.514 1.00 48.81 157 ARG A O 1
ATOM 1241 N N . ARG A 1 158 ? 33.076 26.030 -55.681 1.00 51.31 158 ARG A N 1
ATOM 1242 C CA . ARG A 1 158 ? 32.701 27.245 -56.415 1.00 51.31 158 ARG A CA 1
ATOM 1243 C C . ARG A 1 158 ? 33.969 27.775 -57.074 1.00 51.31 158 ARG A C 1
ATOM 1245 O O . ARG A 1 158 ? 34.880 28.217 -56.378 1.00 51.31 158 ARG A O 1
ATOM 1252 N N . GLU A 1 159 ? 34.041 27.666 -58.392 1.00 46.00 159 GLU A N 1
ATOM 1253 C CA . GLU A 1 159 ? 35.069 28.326 -59.181 1.00 46.00 159 GLU A CA 1
ATOM 1254 C C . GLU A 1 159 ? 34.840 29.835 -59.075 1.00 46.00 159 GLU A C 1
ATOM 1256 O O . GLU A 1 159 ? 33.805 30.360 -59.483 1.00 46.00 159 GLU A O 1
ATOM 1261 N N . HIS A 1 160 ? 35.782 30.525 -58.437 1.00 45.06 160 HIS A N 1
ATOM 1262 C CA . HIS A 1 160 ? 35.834 31.978 -58.450 1.00 45.06 160 HIS A CA 1
ATOM 1263 C C . HIS A 1 160 ? 36.366 32.419 -59.813 1.00 45.06 160 HIS A C 1
ATOM 1265 O O . HIS A 1 160 ? 37.569 32.380 -60.060 1.00 45.06 160 HIS A O 1
ATOM 1271 N N . THR A 1 161 ? 35.469 32.838 -60.700 1.00 48.50 161 THR A N 1
ATOM 1272 C CA . THR A 1 161 ? 35.834 33.635 -61.872 1.00 48.50 161 THR A CA 1
ATOM 1273 C C . THR A 1 161 ? 36.206 35.035 -61.381 1.00 48.50 161 THR A C 1
ATOM 1275 O O . THR A 1 161 ? 35.381 35.726 -60.783 1.00 48.50 161 THR A O 1
ATOM 1278 N N . VAL A 1 162 ? 37.464 35.429 -61.574 1.00 50.31 162 VAL A N 1
ATOM 1279 C CA . VAL A 1 162 ? 37.949 36.793 -61.322 1.00 50.31 162 VAL A CA 1
ATOM 1280 C C . VAL A 1 162 ? 37.657 37.618 -62.580 1.00 50.31 162 VAL A C 1
ATOM 1282 O O . VAL A 1 162 ? 38.047 37.175 -63.662 1.00 50.31 162 VAL A O 1
ATOM 1285 N N . PRO A 1 163 ? 36.957 38.763 -62.495 1.00 50.81 163 PRO A N 1
ATOM 1286 C CA . PRO A 1 163 ? 36.788 39.639 -63.646 1.00 50.81 163 PRO A CA 1
ATOM 1287 C C . PRO A 1 163 ? 38.091 40.408 -63.918 1.00 50.81 163 PRO A C 1
ATOM 1289 O O . PRO A 1 163 ? 38.772 40.820 -62.977 1.00 50.81 163 PRO A O 1
ATOM 1292 N N . LEU A 1 164 ? 38.418 40.544 -65.207 1.00 49.91 164 LEU A N 1
ATOM 1293 C CA . LEU A 1 164 ? 39.472 41.416 -65.739 1.00 49.91 164 LEU A CA 1
ATOM 1294 C C . LEU A 1 164 ? 39.156 42.894 -65.485 1.00 49.91 164 LEU A C 1
ATOM 1296 O O . LEU A 1 164 ? 37.959 43.254 -65.576 1.00 49.91 164 LEU A O 1
#

Radius of gyration: 43.92 Å; Cα contacts (8 Å, |Δi|>4): 47; chains: 1; bounding box: 87×64×152 Å

Nearest PDB structures (foldseek):
  5fx8-assembly1_B  TM=9.381E-01  e=2.914E-03  Gaeumannomyces avenae
  5fx8-assembly1_A  TM=8.991E-01  e=3.581E-03  Gaeumannomyces avenae
  5fno-assembly1_A  TM=9.110E-01  e=5.051E-03  Pyricularia oryzae

Mean predicted aligned error: 20.17 Å

Sequence (164 aa):
MSLLRPTSTTTLTVQISKTSLFNNMLLLTFLVTCYAAGLPVFPNQAVLRPSLALPGDNSHRYSLPMFDLQPWERVDEIRLARKGYLYGSPLLGNTSFFPTGALGDAMVARDRAQWFRDVGYVTSNVYHELDQAAAALMKVRWQNTPCGRKNSTNRPRREHTVPL

Solvent-accessible surface area (backbone atoms only — not comparable to full-atom values): 10534 Å² total; per-residue (Å²): 141,83,91,81,82,85,86,80,84,83,80,84,78,81,81,78,54,76,67,59,56,51,55,53,50,52,52,50,50,50,54,52,48,47,62,72,66,65,64,74,85,72,80,91,66,95,65,86,79,85,77,84,63,56,95,90,53,74,85,74,84,77,69,56,78,94,70,44,94,55,57,66,60,54,51,52,50,51,53,51,47,58,71,22,43,35,86,31,74,41,86,74,66,97,63,66,66,30,69,20,50,74,46,21,46,50,51,53,52,51,53,50,56,52,49,54,62,61,46,53,63,50,64,67,45,51,60,57,52,49,52,52,49,52,52,52,52,50,52,53,52,46,51,73,32,83,79,46,46,65,73,77,65,76,63,83,79,80,79,82,83,76,85,131